Protein AF-A0A2G9C7V1-F1 (afdb_monomer_lite)

Structure (mmCIF, N/CA/C/O backbone):
data_AF-A0A2G9C7V1-F1
#
_entry.id   AF-A0A2G9C7V1-F1
#
loop_
_atom_site.group_PDB
_atom_site.id
_atom_site.type_symbol
_atom_site.label_atom_id
_atom_site.label_alt_id
_atom_site.label_comp_id
_atom_site.label_asym_id
_atom_site.label_entity_id
_atom_site.label_seq_id
_atom_site.pdbx_PDB_ins_code
_atom_site.Cartn_x
_atom_site.Cartn_y
_atom_site.Cartn_z
_atom_site.occupancy
_atom_site.B_iso_or_equiv
_atom_site.auth_seq_id
_atom_site.auth_comp_id
_atom_site.auth_asym_id
_atom_site.auth_atom_id
_atom_site.pdbx_PDB_model_num
ATOM 1 N N . MET A 1 1 ? 9.588 -7.734 -15.566 1.00 62.16 1 MET A N 1
ATOM 2 C CA . MET A 1 1 ? 8.423 -6.943 -15.994 1.00 62.16 1 MET A CA 1
ATOM 3 C C . MET A 1 1 ? 8.489 -5.620 -15.258 1.00 62.16 1 MET A C 1
ATOM 5 O O . MET A 1 1 ? 8.773 -5.683 -14.066 1.00 62.16 1 MET A O 1
ATOM 9 N N . PRO A 1 2 ? 8.328 -4.483 -15.952 1.00 77.38 2 PRO A N 1
ATOM 10 C CA . PRO A 1 2 ? 8.274 -3.158 -15.330 1.00 77.38 2 PRO A CA 1
ATOM 11 C C . PRO A 1 2 ? 6.994 -2.986 -14.498 1.00 77.38 2 PRO A C 1
ATOM 13 O O . PRO A 1 2 ? 6.037 -3.743 -14.684 1.00 77.38 2 PRO A O 1
ATOM 16 N N . LEU A 1 3 ? 6.973 -2.005 -13.592 1.00 79.31 3 LEU A N 1
ATOM 17 C CA . LEU A 1 3 ? 5.773 -1.646 -12.836 1.00 79.31 3 LEU A CA 1
ATOM 18 C C . LEU A 1 3 ? 4.624 -1.228 -13.773 1.00 79.31 3 LEU A C 1
ATOM 20 O O . LEU A 1 3 ? 4.796 -0.370 -14.638 1.00 79.31 3 LEU A O 1
ATOM 24 N N . ILE A 1 4 ? 3.431 -1.789 -13.563 1.00 79.12 4 ILE A N 1
ATOM 25 C CA . ILE A 1 4 ? 2.211 -1.371 -14.265 1.00 79.12 4 ILE A CA 1
ATOM 26 C C . ILE A 1 4 ? 1.515 -0.300 -13.418 1.00 79.12 4 ILE A C 1
ATOM 28 O O . ILE A 1 4 ? 1.030 -0.584 -12.328 1.00 79.12 4 ILE A O 1
ATOM 32 N N . THR A 1 5 ? 1.485 0.938 -13.912 1.00 75.19 5 THR A N 1
ATOM 33 C CA . THR A 1 5 ? 0.812 2.084 -13.266 1.00 75.19 5 THR A CA 1
ATOM 34 C C . THR A 1 5 ? -0.563 2.391 -13.865 1.00 75.19 5 THR A C 1
ATOM 36 O O . THR A 1 5 ? -1.275 3.261 -13.368 1.00 75.19 5 THR A O 1
ATOM 39 N N . ALA A 1 6 ? -0.932 1.688 -14.938 1.00 72.62 6 ALA A N 1
ATOM 40 C CA . ALA A 1 6 ? -2.244 1.754 -15.565 1.00 72.62 6 ALA A CA 1
ATOM 41 C C . ALA A 1 6 ? -3.240 0.805 -14.863 1.00 72.62 6 ALA A C 1
ATOM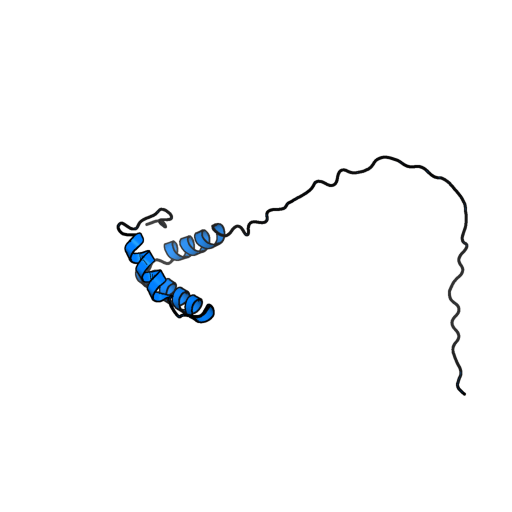 43 O O . ALA A 1 6 ? -2.809 -0.148 -14.208 1.00 72.62 6 ALA A O 1
ATOM 44 N N . PRO A 1 7 ? -4.562 1.022 -15.008 1.00 70.94 7 PRO A N 1
ATOM 45 C CA . PRO A 1 7 ? -5.568 0.095 -14.499 1.00 70.94 7 PRO A CA 1
ATOM 46 C C . PRO A 1 7 ? -5.345 -1.296 -15.105 1.00 70.94 7 PRO A C 1
ATOM 48 O O . PRO A 1 7 ? -5.394 -1.454 -16.322 1.00 70.94 7 PRO A O 1
ATOM 51 N N . ASN A 1 8 ? -5.068 -2.284 -14.256 1.00 74.25 8 ASN A N 1
ATOM 52 C CA . ASN A 1 8 ? -4.719 -3.652 -14.662 1.00 74.25 8 ASN A CA 1
ATOM 53 C C . ASN A 1 8 ? -5.674 -4.704 -14.067 1.00 74.25 8 ASN A C 1
ATOM 55 O O . ASN A 1 8 ? -5.335 -5.881 -13.991 1.00 74.25 8 ASN A O 1
ATOM 59 N N . PHE A 1 9 ? -6.837 -4.274 -13.575 1.00 68.88 9 PHE A N 1
ATOM 60 C CA . PHE A 1 9 ? -7.848 -5.155 -12.997 1.00 68.88 9 PHE A CA 1
ATOM 61 C C . PHE A 1 9 ? -9.002 -5.343 -13.983 1.00 68.88 9 PHE A C 1
ATOM 63 O O . PHE A 1 9 ? -9.624 -4.359 -14.375 1.00 68.88 9 PHE A O 1
ATOM 70 N N . ASP A 1 10 ? -9.317 -6.596 -14.319 1.00 66.06 10 ASP A N 1
ATOM 71 C CA . ASP A 1 10 ? -10.502 -6.942 -15.122 1.00 66.06 10 ASP A CA 1
ATOM 72 C C . ASP A 1 10 ? -11.817 -6.730 -14.344 1.00 66.06 10 ASP A C 1
ATOM 74 O O . ASP A 1 10 ? -12.850 -6.443 -14.940 1.00 66.06 10 ASP A O 1
ATOM 78 N N . ALA A 1 11 ? -11.772 -6.824 -13.010 1.00 68.12 11 ALA A N 1
ATOM 79 C CA . ALA A 1 11 ? -12.903 -6.626 -12.098 1.00 68.12 11 ALA A CA 1
ATOM 80 C C . ALA A 1 11 ? -12.518 -5.660 -10.962 1.00 68.12 11 ALA A C 1
ATOM 82 O O . ALA A 1 11 ? -12.440 -6.031 -9.791 1.00 68.12 11 ALA A O 1
ATOM 83 N N . GLY A 1 12 ? -12.182 -4.417 -11.322 1.00 70.50 12 GLY A N 1
ATOM 84 C CA . GLY A 1 12 ? -11.761 -3.397 -10.353 1.00 70.50 12 GLY A CA 1
ATOM 85 C C . GLY A 1 12 ? -12.819 -3.080 -9.288 1.00 70.50 12 GLY A C 1
ATOM 86 O O . GLY A 1 12 ? -12.457 -2.826 -8.138 1.00 70.50 12 GLY A O 1
ATOM 87 N N . ASP A 1 13 ? -14.102 -3.156 -9.653 1.00 77.94 13 ASP A N 1
ATOM 88 C CA . ASP A 1 13 ? -15.220 -2.831 -8.761 1.00 77.94 13 ASP A CA 1
ATOM 89 C C . ASP A 1 13 ? -15.368 -3.850 -7.620 1.00 77.94 13 ASP A C 1
ATOM 91 O O . ASP A 1 13 ? -15.434 -3.450 -6.458 1.00 77.94 13 ASP A O 1
ATOM 95 N N . ASP A 1 14 ? -15.296 -5.154 -7.907 1.00 84.56 14 ASP A N 1
ATOM 96 C CA . ASP A 1 14 ? -15.441 -6.210 -6.890 1.00 84.56 14 ASP A CA 1
ATOM 97 C C . ASP A 1 14 ? -14.352 -6.125 -5.807 1.00 84.56 14 ASP A C 1
ATOM 99 O O . ASP A 1 14 ? -14.609 -6.291 -4.611 1.00 84.56 14 ASP A O 1
ATOM 103 N N . PHE A 1 15 ? -13.109 -5.837 -6.212 1.00 83.38 15 PHE A N 1
ATOM 104 C CA . PHE A 1 15 ? -12.009 -5.661 -5.265 1.00 83.38 15 PHE A CA 1
ATOM 105 C C . PHE A 1 15 ? -12.171 -4.378 -4.442 1.00 83.38 15 PHE A C 1
ATOM 107 O O . PHE A 1 15 ? -11.871 -4.377 -3.245 1.00 83.38 15 PHE A O 1
ATOM 114 N N . TYR A 1 16 ? -12.657 -3.296 -5.056 1.00 84.12 16 TYR A N 1
ATOM 115 C CA . TYR A 1 16 ? -12.902 -2.040 -4.353 1.00 84.12 16 TYR A CA 1
ATOM 116 C C . TYR A 1 16 ? -14.012 -2.183 -3.304 1.00 84.12 16 TYR A C 1
ATOM 118 O O . TYR A 1 16 ? -13.838 -1.739 -2.166 1.00 84.12 16 TYR A O 1
ATOM 126 N N . GLU A 1 17 ? -15.113 -2.859 -3.640 1.00 90.06 17 GLU A N 1
ATOM 127 C CA . GLU A 1 17 ? -16.183 -3.162 -2.686 1.00 90.06 17 GLU A CA 1
ATOM 128 C C . GLU A 1 17 ? -15.679 -4.021 -1.524 1.00 90.06 17 GLU A C 1
ATOM 130 O O . GLU A 1 17 ? -15.933 -3.698 -0.360 1.00 90.06 17 GLU A O 1
ATOM 135 N N . ALA A 1 18 ? -14.907 -5.074 -1.813 1.00 88.94 18 ALA A N 1
ATOM 136 C CA . ALA A 1 18 ? -14.320 -5.929 -0.787 1.00 88.94 18 ALA A CA 1
ATOM 137 C C . ALA A 1 18 ? -13.359 -5.157 0.134 1.00 88.94 18 ALA A C 1
ATOM 139 O O . ALA A 1 18 ? -13.371 -5.363 1.351 1.00 88.94 18 ALA A O 1
ATOM 140 N N . LEU A 1 19 ? -12.558 -4.240 -0.421 1.00 89.75 19 LEU A N 1
ATOM 141 C CA . LEU A 1 19 ? -11.663 -3.382 0.353 1.00 89.75 19 LEU A CA 1
ATOM 142 C C . LEU A 1 19 ? -12.461 -2.450 1.274 1.00 89.75 19 LEU A C 1
ATOM 144 O O . LEU A 1 19 ? -12.168 -2.358 2.465 1.00 89.75 19 LEU A O 1
ATOM 148 N N . LEU A 1 20 ? -13.499 -1.796 0.752 1.00 89.31 20 LEU A N 1
ATOM 149 C CA . LEU A 1 20 ? -14.334 -0.888 1.534 1.00 89.31 20 LEU A CA 1
ATOM 150 C C . LEU A 1 20 ? -15.081 -1.628 2.651 1.00 89.31 20 LEU A C 1
ATOM 152 O O . LEU A 1 20 ? -15.115 -1.158 3.789 1.00 89.31 20 LEU A O 1
ATOM 156 N N . ALA A 1 21 ? -15.624 -2.808 2.349 1.00 92.12 21 ALA A N 1
ATOM 157 C CA . ALA A 1 21 ? -16.258 -3.683 3.328 1.00 92.12 21 ALA A CA 1
ATOM 158 C C . ALA A 1 21 ? -15.275 -4.114 4.425 1.00 92.12 21 ALA A C 1
ATOM 160 O O . ALA A 1 21 ? -15.626 -4.076 5.603 1.00 92.12 21 ALA A O 1
ATOM 161 N N . ALA A 1 22 ? -14.033 -4.449 4.061 1.00 90.25 22 ALA A N 1
ATOM 162 C CA . ALA A 1 22 ? -12.993 -4.815 5.018 1.00 90.25 22 ALA A CA 1
ATOM 163 C C . ALA A 1 22 ? -12.608 -3.664 5.958 1.00 90.25 22 ALA A C 1
ATOM 165 O O . ALA A 1 22 ? -12.162 -3.933 7.068 1.00 90.25 22 ALA A O 1
ATOM 166 N N . HIS A 1 23 ? -12.800 -2.407 5.540 1.00 90.38 23 HIS A N 1
ATOM 167 C CA . HIS A 1 23 ? -12.562 -1.217 6.359 1.00 90.38 23 HIS A CA 1
ATOM 168 C C . HIS A 1 23 ? -13.756 -0.791 7.226 1.00 90.38 23 HIS A C 1
ATOM 170 O O . HIS A 1 23 ? -13.584 0.035 8.128 1.00 90.38 23 HIS A O 1
ATOM 176 N N . GLN A 1 24 ? -14.958 -1.329 6.994 1.00 89.62 24 GLN A N 1
ATOM 177 C CA . GLN A 1 24 ? -16.131 -0.941 7.773 1.00 89.62 24 GLN A CA 1
ATOM 178 C C . GLN A 1 24 ? -15.974 -1.320 9.250 1.00 89.62 24 GLN A C 1
ATOM 180 O O . GLN A 1 24 ? -15.720 -2.469 9.601 1.00 89.62 24 GLN A O 1
ATOM 185 N N . GLY A 1 25 ? -16.147 -0.330 10.129 1.00 87.88 25 GLY A N 1
ATOM 186 C CA . GLY A 1 25 ? -16.049 -0.507 11.580 1.00 87.88 25 GLY A CA 1
ATOM 187 C C . GLY A 1 25 ? -14.631 -0.428 12.156 1.00 87.88 25 GLY A C 1
ATOM 188 O O . GLY A 1 25 ? -14.481 -0.536 13.372 1.00 87.88 25 GLY A O 1
ATOM 189 N N . LEU A 1 26 ? -13.600 -0.206 11.333 1.00 93.00 26 LEU A N 1
ATOM 190 C CA . LEU A 1 26 ? -12.242 0.071 11.809 1.00 93.00 26 LEU A CA 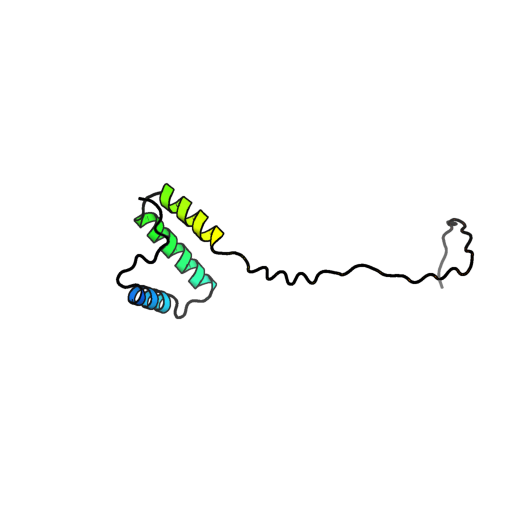1
ATOM 191 C C . LEU A 1 26 ? -12.055 1.568 12.074 1.00 93.00 26 LEU A C 1
ATOM 193 O O . LEU A 1 26 ? -12.506 2.414 11.302 1.00 93.00 26 LEU A O 1
ATOM 197 N N . ASP A 1 27 ? -11.337 1.898 13.147 1.00 93.19 27 ASP A N 1
ATOM 198 C CA . ASP A 1 27 ? -10.845 3.258 13.351 1.00 93.19 27 ASP A CA 1
ATOM 199 C C . ASP A 1 27 ? -9.688 3.584 12.383 1.00 93.19 27 ASP A C 1
ATOM 201 O O . ASP A 1 27 ? -9.176 2.727 11.655 1.00 93.19 27 ASP A O 1
ATOM 205 N N . ALA A 1 28 ? -9.254 4.845 12.365 1.00 90.19 28 ALA A N 1
ATOM 206 C CA . ALA A 1 28 ? -8.197 5.294 11.463 1.00 90.19 28 ALA A CA 1
ATOM 207 C C . ALA A 1 28 ? -6.856 4.562 11.680 1.00 90.19 28 ALA A C 1
ATOM 209 O O . ALA A 1 28 ? -6.144 4.282 10.713 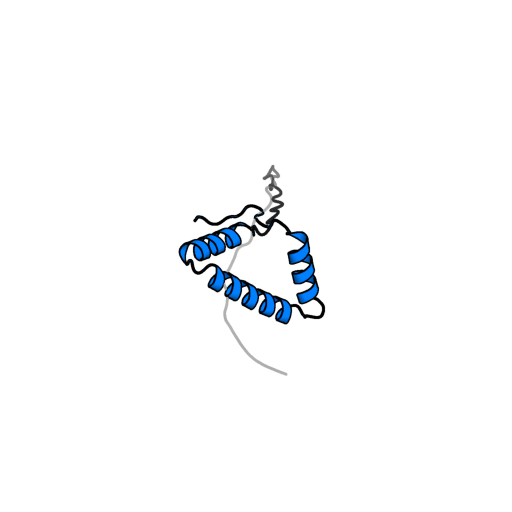1.00 90.19 28 ALA A O 1
ATOM 210 N N . ALA A 1 29 ? -6.509 4.226 12.925 1.00 93.44 29 ALA A N 1
ATOM 211 C CA . ALA A 1 29 ? -5.253 3.553 13.248 1.00 93.44 29 ALA A CA 1
ATOM 212 C C . ALA A 1 29 ? -5.285 2.078 12.821 1.00 93.44 29 ALA A C 1
ATOM 214 O O . ALA A 1 29 ? -4.328 1.568 12.236 1.00 93.44 29 ALA A O 1
ATOM 215 N N . ALA A 1 30 ? -6.405 1.402 13.056 1.00 92.56 30 ALA A N 1
ATOM 216 C CA . ALA A 1 30 ? -6.634 0.025 12.664 1.00 92.56 30 ALA A CA 1
ATOM 217 C C . ALA A 1 30 ? -6.758 -0.111 11.139 1.00 92.56 30 ALA A C 1
ATOM 219 O O . ALA A 1 30 ? -6.204 -1.046 10.564 1.00 92.56 30 ALA A O 1
ATOM 220 N N . SER A 1 31 ? -7.390 0.859 10.475 1.00 92.25 31 SER A N 1
ATOM 221 C CA . SER A 1 31 ? -7.443 0.963 9.013 1.00 92.25 31 SER A CA 1
ATOM 222 C C . SER A 1 31 ? -6.041 1.119 8.405 1.00 92.25 31 SER A C 1
ATOM 224 O O . SER A 1 31 ? -5.672 0.387 7.483 1.00 92.25 31 SER A O 1
ATOM 226 N N . ALA A 1 32 ? -5.196 1.986 8.978 1.00 92.25 32 ALA A N 1
ATOM 227 C CA . ALA A 1 32 ? -3.802 2.125 8.556 1.00 92.25 32 ALA A CA 1
ATOM 228 C C . ALA A 1 32 ? -2.991 0.835 8.781 1.00 92.25 32 ALA A C 1
ATOM 230 O O . ALA A 1 32 ? -2.228 0.418 7.906 1.00 92.25 32 ALA A O 1
ATOM 231 N N . ALA A 1 33 ? -3.180 0.167 9.923 1.00 93.62 33 ALA A N 1
ATOM 232 C CA . ALA A 1 33 ? -2.525 -1.105 10.218 1.00 93.62 33 ALA A CA 1
ATOM 233 C C . ALA A 1 33 ? -2.972 -2.231 9.268 1.00 93.62 33 ALA A C 1
ATOM 235 O O . ALA A 1 33 ? -2.143 -3.038 8.842 1.00 93.62 33 ALA A O 1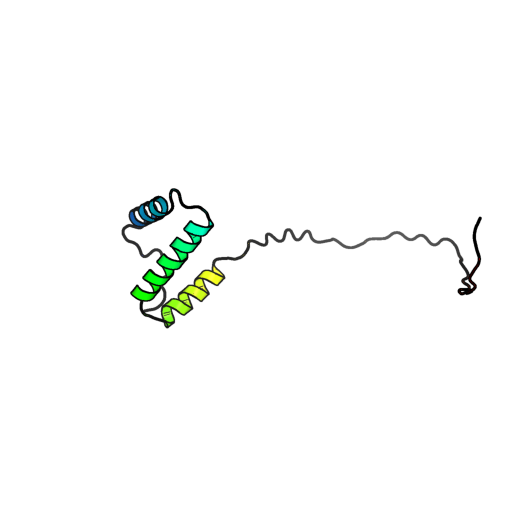
ATOM 236 N N . PHE A 1 34 ? -4.259 -2.279 8.912 1.00 95.38 34 PHE A N 1
ATOM 237 C CA . PHE A 1 34 ? -4.795 -3.201 7.911 1.00 95.38 34 PHE A CA 1
ATOM 238 C C . PHE A 1 34 ? -4.132 -2.972 6.547 1.00 95.38 34 PHE A C 1
ATOM 240 O O . PHE A 1 34 ? -3.591 -3.914 5.966 1.00 95.38 34 PHE A O 1
ATOM 247 N N . ASN A 1 35 ? -4.071 -1.718 6.093 1.00 92.62 35 ASN A N 1
ATOM 248 C CA . ASN A 1 35 ? -3.437 -1.355 4.825 1.00 92.62 35 ASN A CA 1
ATOM 249 C C . ASN A 1 35 ? -1.952 -1.716 4.788 1.00 92.62 35 ASN A C 1
ATOM 251 O O . ASN A 1 35 ? -1.483 -2.286 3.805 1.00 92.62 35 ASN A O 1
ATOM 255 N N . ALA A 1 36 ? -1.213 -1.459 5.870 1.00 94.00 36 ALA A N 1
ATOM 256 C CA . ALA A 1 36 ? 0.197 -1.832 5.958 1.00 94.00 36 ALA A CA 1
ATOM 257 C C . ALA A 1 36 ? 0.399 -3.348 5.799 1.00 94.00 36 ALA A C 1
ATOM 259 O O . ALA A 1 36 ? 1.283 -3.784 5.062 1.00 94.00 36 ALA A O 1
ATOM 260 N N . ARG A 1 37 ? -0.447 -4.164 6.443 1.00 95.12 37 ARG A N 1
ATOM 261 C CA . ARG A 1 37 ? -0.406 -5.627 6.291 1.00 95.12 37 ARG A CA 1
ATOM 262 C C . ARG A 1 37 ? -0.733 -6.040 4.861 1.00 95.12 37 ARG A C 1
ATOM 264 O O . ARG A 1 37 ? 0.021 -6.814 4.281 1.00 95.12 37 ARG A O 1
ATOM 271 N N . LEU A 1 38 ? -1.807 -5.504 4.283 1.00 94.19 38 LEU A N 1
ATOM 272 C CA . LEU A 1 38 ? -2.221 -5.818 2.916 1.00 94.19 38 LEU A CA 1
ATOM 273 C C . LEU A 1 38 ? -1.107 -5.509 1.904 1.00 94.19 38 LEU A C 1
ATOM 275 O O . LEU A 1 38 ? -0.778 -6.359 1.079 1.00 94.19 38 LEU A O 1
ATOM 279 N N . ILE A 1 39 ? -0.466 -4.341 2.015 1.00 91.06 39 ILE A N 1
ATOM 280 C CA . ILE A 1 39 ? 0.668 -3.946 1.166 1.00 91.06 39 ILE A CA 1
ATOM 281 C C . ILE A 1 39 ? 1.822 -4.945 1.285 1.00 91.06 39 ILE A C 1
ATOM 283 O O . ILE A 1 39 ? 2.375 -5.353 0.266 1.00 91.06 39 ILE A O 1
ATOM 287 N N . LEU A 1 40 ? 2.173 -5.379 2.498 1.00 92.69 40 LEU A N 1
ATOM 288 C CA . LEU A 1 40 ? 3.241 -6.362 2.704 1.00 92.69 40 LEU A CA 1
ATOM 289 C C . LEU A 1 40 ? 2.894 -7.739 2.121 1.00 92.69 40 LEU A C 1
ATOM 291 O O . LEU A 1 40 ? 3.756 -8.382 1.523 1.00 92.69 40 LEU A O 1
ATOM 295 N N . LEU A 1 41 ? 1.641 -8.186 2.246 1.00 93.12 41 LEU A N 1
ATOM 296 C CA . LEU A 1 41 ? 1.181 -9.424 1.610 1.00 93.12 41 LEU A CA 1
ATOM 297 C C . LEU A 1 41 ? 1.283 -9.342 0.081 1.00 93.12 41 LEU A C 1
ATOM 299 O O . LEU A 1 41 ? 1.818 -10.258 -0.543 1.00 93.12 41 LEU A O 1
ATOM 303 N N . MET A 1 42 ? 0.829 -8.238 -0.520 1.00 89.62 42 MET A N 1
ATOM 304 C CA . MET A 1 42 ? 0.946 -8.019 -1.965 1.00 89.62 42 MET A CA 1
ATOM 305 C C . MET A 1 42 ? 2.409 -7.933 -2.405 1.00 89.62 42 MET A C 1
ATOM 307 O O . MET A 1 42 ? 2.780 -8.509 -3.425 1.00 89.62 42 MET A O 1
ATOM 311 N N . ALA A 1 43 ? 3.265 -7.280 -1.617 1.00 89.44 43 ALA A N 1
ATOM 312 C CA . ALA A 1 43 ? 4.690 -7.189 -1.905 1.00 89.44 43 ALA A CA 1
ATOM 313 C C . ALA A 1 43 ? 5.365 -8.568 -1.914 1.00 89.44 43 ALA A C 1
ATOM 315 O O . ALA A 1 43 ? 6.131 -8.880 -2.828 1.00 89.44 43 ALA A O 1
ATOM 316 N N . ASN A 1 44 ? 5.021 -9.416 -0.943 1.00 89.50 44 ASN A N 1
ATOM 317 C CA . ASN A 1 44 ? 5.486 -10.799 -0.892 1.00 89.50 44 ASN A CA 1
ATOM 318 C C . ASN A 1 44 ? 4.976 -11.620 -2.082 1.00 89.50 44 ASN A C 1
ATOM 320 O O . ASN A 1 44 ? 5.732 -12.415 -2.633 1.00 89.50 44 ASN A O 1
ATOM 324 N N . HIS A 1 45 ? 3.725 -11.416 -2.501 1.00 89.00 45 HIS A N 1
ATOM 325 C CA . HIS A 1 45 ? 3.162 -12.090 -3.671 1.00 89.00 45 HIS A CA 1
ATOM 326 C C . HIS A 1 45 ? 3.860 -11.679 -4.980 1.00 89.00 45 HIS A C 1
ATOM 328 O O . HIS A 1 45 ? 4.130 -12.532 -5.821 1.00 89.00 45 HIS A O 1
ATOM 334 N N . ILE A 1 46 ? 4.203 -10.3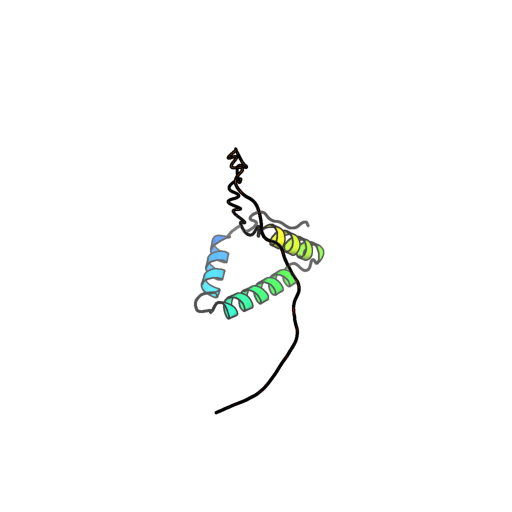93 -5.135 1.00 88.38 46 ILE A N 1
ATOM 335 C CA . ILE A 1 46 ? 4.961 -9.884 -6.290 1.00 88.38 46 ILE A CA 1
ATOM 336 C C . ILE A 1 46 ? 6.387 -10.464 -6.312 1.00 88.38 46 ILE A C 1
ATOM 338 O O . ILE A 1 46 ? 6.906 -10.778 -7.383 1.00 88.38 46 ILE A O 1
ATOM 342 N N . GLY A 1 47 ? 7.043 -10.582 -5.150 1.00 86.19 47 GLY A N 1
ATOM 343 C CA . GLY A 1 47 ? 8.332 -11.275 -4.994 1.00 86.19 47 GLY A CA 1
ATOM 344 C C . GLY A 1 47 ? 9.528 -10.634 -5.717 1.00 86.19 47 GLY A C 1
ATOM 345 O O . GLY A 1 47 ? 10.589 -11.247 -5.819 1.00 86.19 47 GLY A O 1
ATOM 346 N N . ARG A 1 48 ? 9.378 -9.408 -6.236 1.00 89.31 48 ARG A N 1
ATOM 347 C CA . ARG A 1 48 ? 10.372 -8.714 -7.069 1.00 89.31 48 ARG A CA 1
ATOM 348 C C . ARG A 1 48 ? 10.790 -7.374 -6.477 1.00 89.31 48 ARG A C 1
ATOM 350 O O . ARG A 1 48 ? 10.069 -6.388 -6.589 1.00 89.31 48 ARG A O 1
ATOM 357 N N . GLN A 1 49 ? 11.984 -7.330 -5.889 1.00 88.12 49 GLN A N 1
ATOM 358 C CA . GLN A 1 49 ? 12.505 -6.136 -5.215 1.00 88.12 49 GLN A CA 1
ATOM 359 C C . GLN A 1 49 ? 12.617 -4.912 -6.138 1.00 88.12 49 GLN A C 1
ATOM 361 O O . GLN A 1 49 ? 12.327 -3.801 -5.706 1.00 88.12 49 GLN A O 1
ATOM 366 N N . ASP A 1 50 ? 12.995 -5.104 -7.401 1.00 88.31 50 ASP A N 1
ATOM 367 C CA . ASP A 1 50 ? 13.098 -4.035 -8.399 1.00 88.31 50 ASP A CA 1
ATOM 368 C C . ASP A 1 50 ? 11.745 -3.353 -8.659 1.00 88.31 50 ASP A C 1
ATOM 370 O O . ASP A 1 50 ? 11.650 -2.127 -8.612 1.00 88.31 50 ASP A O 1
ATOM 374 N N . VAL A 1 51 ? 10.684 -4.148 -8.820 1.00 88.12 51 VAL A N 1
ATOM 375 C CA . VAL A 1 51 ? 9.310 -3.655 -9.015 1.00 88.12 51 VAL A CA 1
ATOM 376 C C . VAL A 1 51 ? 8.783 -2.960 -7.756 1.00 88.12 51 VAL A C 1
ATOM 378 O O . VAL A 1 51 ? 8.115 -1.933 -7.850 1.00 88.12 51 VAL A O 1
ATOM 381 N N . LEU A 1 52 ? 9.103 -3.480 -6.567 1.00 88.31 52 LEU A N 1
ATOM 382 C CA . LEU A 1 52 ? 8.687 -2.875 -5.296 1.00 88.31 52 LEU A CA 1
ATOM 383 C C . LEU A 1 52 ? 9.349 -1.513 -5.056 1.00 88.31 52 LEU A C 1
ATOM 385 O O . LEU A 1 52 ? 8.686 -0.577 -4.607 1.00 88.31 52 LEU A O 1
ATOM 389 N N . LEU A 1 53 ? 10.638 -1.377 -5.376 1.00 90.50 53 LEU A N 1
ATOM 390 C CA . LEU A 1 53 ? 11.344 -0.097 -5.285 1.00 90.50 53 LEU A CA 1
ATOM 391 C C . LEU A 1 53 ? 10.789 0.923 -6.286 1.00 90.50 53 LEU A C 1
ATOM 393 O O . LEU A 1 53 ? 10.599 2.089 -5.937 1.00 90.50 53 LEU A O 1
ATOM 397 N N . GLU A 1 54 ? 10.475 0.484 -7.506 1.00 88.25 54 GLU A N 1
ATOM 398 C CA . GLU A 1 54 ? 9.817 1.324 -8.507 1.00 88.25 54 GLU A CA 1
ATOM 399 C C . GLU A 1 54 ? 8.426 1.783 -8.031 1.00 88.25 54 GLU A C 1
ATOM 401 O O . GLU A 1 54 ? 8.087 2.961 -8.170 1.00 88.25 54 GLU A O 1
ATOM 406 N N . ALA A 1 55 ? 7.656 0.891 -7.394 1.00 87.38 55 ALA A N 1
ATOM 407 C CA . ALA A 1 55 ? 6.346 1.199 -6.821 1.00 87.38 55 ALA A CA 1
ATOM 408 C C . ALA A 1 55 ? 6.425 2.241 -5.697 1.00 87.38 55 ALA A C 1
ATOM 410 O O . ALA A 1 55 ? 5.639 3.189 -5.687 1.00 87.38 55 ALA A O 1
ATOM 411 N N . LEU A 1 56 ? 7.399 2.122 -4.787 1.00 88.31 56 LEU A N 1
ATOM 412 C CA . LEU A 1 56 ? 7.631 3.117 -3.732 1.00 88.31 56 LEU A CA 1
ATOM 413 C C . LEU A 1 56 ? 7.977 4.491 -4.318 1.00 88.31 56 LEU A C 1
ATOM 415 O O . LEU A 1 56 ? 7.424 5.508 -3.894 1.00 88.31 56 LEU A O 1
ATOM 419 N N . ALA A 1 57 ? 8.850 4.525 -5.327 1.00 89.06 57 ALA A N 1
ATOM 420 C CA . ALA A 1 57 ? 9.200 5.763 -6.013 1.00 89.06 57 ALA A CA 1
ATOM 421 C C . ALA A 1 57 ? 7.993 6.375 -6.746 1.00 89.06 57 ALA A C 1
ATOM 423 O O . ALA A 1 57 ? 7.831 7.595 -6.755 1.00 89.06 57 ALA A O 1
ATOM 424 N N . ALA A 1 58 ? 7.132 5.550 -7.349 1.00 86.25 58 ALA A N 1
ATOM 425 C CA . ALA A 1 58 ? 5.904 6.001 -7.997 1.00 86.25 58 ALA A CA 1
ATOM 426 C C . ALA A 1 58 ? 4.889 6.572 -6.992 1.00 86.25 58 ALA A C 1
ATOM 428 O O . ALA A 1 58 ? 4.366 7.664 -7.220 1.00 86.25 58 ALA A O 1
ATOM 429 N N . ALA A 1 59 ? 4.672 5.898 -5.859 1.00 86.31 59 ALA A N 1
ATOM 430 C CA . ALA A 1 59 ? 3.767 6.354 -4.803 1.00 86.31 59 ALA A CA 1
ATOM 431 C C . ALA A 1 59 ? 4.193 7.712 -4.213 1.00 86.31 59 ALA A C 1
ATOM 433 O O . ALA A 1 59 ? 3.349 8.574 -3.978 1.00 86.31 59 ALA A O 1
ATOM 434 N N . GLY A 1 60 ? 5.501 7.943 -4.044 1.00 83.25 60 GLY A N 1
ATOM 435 C CA . GLY A 1 60 ? 6.032 9.226 -3.569 1.00 83.25 60 GLY A CA 1
ATOM 436 C C . GLY A 1 60 ? 5.829 10.394 -4.544 1.00 83.25 60 GLY A C 1
ATOM 437 O O . GLY A 1 60 ? 5.675 11.531 -4.107 1.00 83.25 60 GLY A O 1
ATOM 438 N N . ARG A 1 61 ? 5.783 10.135 -5.860 1.00 80.88 61 ARG A N 1
ATOM 439 C CA . ARG A 1 61 ? 5.516 11.166 -6.885 1.00 80.88 61 ARG A CA 1
ATOM 440 C C . ARG A 1 61 ? 4.035 11.526 -7.006 1.00 80.88 61 ARG A C 1
ATOM 442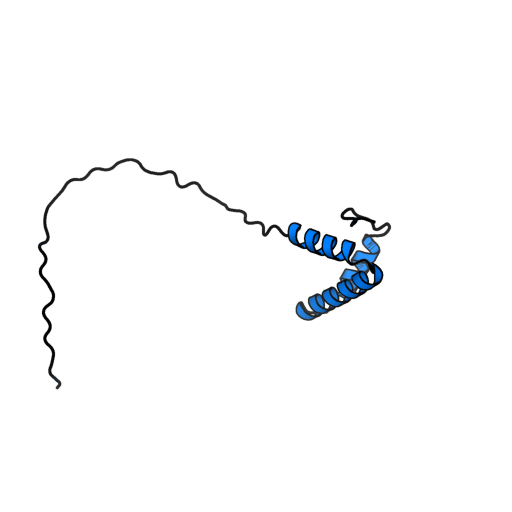 O O . ARG A 1 61 ? 3.720 12.652 -7.374 1.00 80.88 61 ARG A O 1
ATOM 449 N N . ALA A 1 62 ? 3.140 10.583 -6.716 1.00 68.69 62 ALA A N 1
ATOM 450 C CA . ALA A 1 62 ? 1.693 10.765 -6.836 1.00 68.69 62 ALA A CA 1
ATOM 451 C C . ALA A 1 62 ? 1.088 11.676 -5.752 1.00 68.69 62 ALA A C 1
ATOM 453 O O . ALA A 1 62 ? -0.070 12.066 -5.873 1.00 68.69 62 ALA A O 1
ATOM 454 N N . ASN A 1 63 ? 1.859 12.044 -4.723 1.00 54.78 63 ASN A N 1
ATOM 455 C CA . ASN A 1 63 ? 1.459 13.020 -3.716 1.00 54.78 63 ASN A CA 1
ATOM 456 C C . ASN A 1 63 ? 2.201 14.356 -3.910 1.00 54.78 63 ASN A C 1
ATOM 458 O O . ASN A 1 63 ? 3.087 14.685 -3.114 1.00 54.78 63 ASN A O 1
ATOM 462 N N . PRO A 1 64 ? 1.868 15.172 -4.929 1.00 54.59 64 PRO A N 1
ATOM 463 C CA . PRO A 1 64 ? 2.084 16.590 -4.785 1.00 54.59 64 PRO A CA 1
ATOM 464 C C . PRO A 1 64 ? 1.067 17.041 -3.738 1.00 54.59 64 PRO A C 1
ATOM 466 O O . PRO A 1 64 ? -0.122 17.185 -4.034 1.00 54.59 64 PRO A O 1
ATOM 469 N N . VAL A 1 65 ? 1.530 17.272 -2.505 1.00 58.94 65 VAL A N 1
ATOM 470 C CA . VAL A 1 65 ? 0.880 18.252 -1.631 1.00 58.94 65 VAL A CA 1
ATOM 471 C C . VAL A 1 65 ? 0.541 19.414 -2.548 1.00 58.94 65 VAL A C 1
ATOM 473 O O . VAL A 1 65 ? 1.441 20.019 -3.131 1.00 58.94 65 VAL A O 1
ATOM 476 N N . SER A 1 66 ? -0.754 19.625 -2.778 1.00 55.34 66 SER A N 1
ATOM 477 C CA . SER A 1 66 ? -1.256 20.712 -3.599 1.00 55.34 66 SER A CA 1
ATOM 478 C C . SER A 1 66 ? -0.925 21.988 -2.846 1.00 55.34 66 SER A C 1
ATOM 480 O O . SER A 1 66 ? -1.749 22.545 -2.130 1.00 55.34 66 SER A O 1
ATOM 482 N N . THR A 1 67 ? 0.323 22.433 -2.952 1.00 52.38 67 THR A N 1
ATOM 483 C CA . THR A 1 67 ? 0.713 23.793 -2.648 1.00 52.38 67 THR A CA 1
ATOM 484 C C . THR A 1 67 ? 0.098 24.610 -3.767 1.00 52.38 67 THR A C 1
ATOM 486 O O . THR A 1 67 ? 0.747 24.947 -4.755 1.00 52.38 67 THR A O 1
ATOM 489 N N . SER A 1 68 ? -1.202 24.875 -3.646 1.00 55.22 68 SER A N 1
ATOM 490 C CA . SER A 1 68 ? -1.838 26.023 -4.264 1.00 55.22 68 SER A CA 1
ATOM 491 C C . SER A 1 68 ? -1.166 27.247 -3.655 1.00 55.22 68 SER A C 1
ATOM 493 O O . SER A 1 68 ? -1.663 27.862 -2.712 1.00 55.22 68 SER A O 1
ATOM 495 N N . THR A 1 69 ? 0.037 27.544 -4.134 1.00 51.59 69 THR A N 1
ATOM 496 C CA . THR A 1 69 ? 0.745 28.776 -3.854 1.00 51.59 69 THR A CA 1
ATOM 497 C C . THR A 1 69 ? -0.073 29.855 -4.546 1.00 51.59 69 THR A C 1
ATOM 499 O O . THR A 1 69 ? 0.116 30.157 -5.721 1.00 51.59 69 THR A O 1
ATOM 502 N N . SER A 1 70 ? -1.050 30.402 -3.821 1.00 57.38 70 SER A N 1
ATOM 503 C CA . SER A 1 70 ? -1.644 31.702 -4.108 1.00 57.38 70 SER A CA 1
ATOM 504 C C . SER A 1 70 ? -0.551 32.753 -3.899 1.00 57.38 70 SER A C 1
ATOM 506 O O . SER A 1 70 ? -0.555 33.506 -2.928 1.00 57.38 70 SER A O 1
ATOM 508 N N . THR A 1 71 ? 0.444 32.761 -4.784 1.00 54.41 71 THR A N 1
ATOM 509 C CA . THR A 1 71 ? 1.460 33.802 -4.860 1.00 54.41 71 THR A CA 1
ATOM 510 C C . THR A 1 71 ? 0.801 34.999 -5.524 1.00 54.41 71 THR A C 1
ATOM 512 O O . THR A 1 71 ? 0.798 35.128 -6.745 1.00 54.41 71 THR A O 1
ATOM 515 N N . SER A 1 72 ? 0.201 35.860 -4.705 1.00 63.38 72 SER A N 1
ATOM 516 C CA . SER A 1 72 ? -0.112 37.229 -5.103 1.00 63.38 72 SER A CA 1
ATOM 517 C C . SER A 1 72 ? 1.218 37.971 -5.288 1.00 63.38 72 SER A C 1
ATOM 519 O O . SER A 1 72 ? 1.998 38.038 -4.330 1.00 63.38 72 SER A O 1
ATOM 521 N N . PRO A 1 73 ? 1.551 38.480 -6.486 1.00 68.94 73 PRO A N 1
ATOM 522 C CA . PRO A 1 73 ? 2.767 39.250 -6.666 1.00 68.94 73 PRO A CA 1
ATOM 523 C C . PRO A 1 73 ? 2.604 40.606 -5.975 1.00 68.94 73 PRO A C 1
ATOM 525 O O . PRO A 1 73 ? 1.762 41.422 -6.345 1.00 68.94 73 PRO A O 1
ATOM 528 N N . ALA A 1 74 ? 3.438 40.849 -4.966 1.00 62.97 74 ALA A N 1
ATOM 529 C CA . ALA A 1 74 ? 3.669 42.178 -4.430 1.00 62.97 74 ALA A CA 1
ATOM 530 C C . ALA A 1 74 ? 4.198 43.084 -5.556 1.00 62.97 74 ALA A C 1
ATOM 532 O O . ALA A 1 74 ? 5.346 42.959 -5.981 1.00 62.97 74 ALA A O 1
ATOM 533 N N . THR A 1 75 ? 3.356 43.992 -6.050 1.00 59.44 75 THR A N 1
ATOM 534 C CA . THR A 1 75 ? 3.791 45.102 -6.901 1.00 59.44 75 THR A CA 1
ATOM 535 C C . THR A 1 75 ? 4.408 46.182 -6.018 1.00 59.44 75 THR A C 1
ATOM 537 O O . THR A 1 75 ? 3.756 46.796 -5.177 1.00 59.44 75 THR A O 1
ATOM 540 N N . THR A 1 76 ? 5.704 46.375 -6.211 1.00 54.44 76 THR A N 1
ATOM 541 C CA . THR A 1 76 ? 6.568 47.380 -5.598 1.00 54.44 76 THR A CA 1
ATOM 542 C C . THR A 1 76 ? 6.233 48.817 -6.023 1.00 54.44 76 THR A C 1
ATOM 544 O O . THR A 1 76 ? 6.116 49.087 -7.212 1.00 54.44 76 THR A O 1
ATOM 547 N N . ALA A 1 77 ? 6.210 49.707 -5.021 1.00 55.19 77 ALA A N 1
ATOM 548 C CA . ALA A 1 77 ? 6.701 51.096 -4.972 1.00 55.19 77 ALA A CA 1
ATOM 549 C C . ALA A 1 77 ? 6.241 52.146 -6.012 1.00 55.19 77 ALA A C 1
ATOM 551 O O . ALA A 1 77 ? 6.507 52.008 -7.199 1.00 55.19 77 ALA A O 1
ATOM 552 N N . THR A 1 78 ? 5.737 53.297 -5.528 1.00 48.00 78 THR A N 1
ATOM 553 C CA . THR A 1 78 ? 5.973 54.644 -6.108 1.00 48.00 78 THR A CA 1
ATOM 554 C C . THR A 1 78 ? 5.655 55.759 -5.086 1.00 48.00 78 THR A C 1
ATOM 556 O O . THR A 1 78 ? 4.504 55.979 -4.733 1.00 48.00 78 THR A O 1
ATOM 559 N N . THR A 1 79 ? 6.724 56.445 -4.657 1.00 50.91 79 THR A N 1
ATOM 560 C CA . THR A 1 79 ? 6.876 57.897 -4.391 1.00 50.91 79 THR A CA 1
ATOM 561 C C . THR A 1 79 ? 6.063 58.610 -3.298 1.00 50.91 79 THR A C 1
ATOM 563 O O . THR A 1 79 ? 4.861 58.812 -3.407 1.00 50.91 79 THR A O 1
ATOM 566 N N . GLY A 1 80 ? 6.792 59.177 -2.325 1.00 48.97 80 GLY A N 1
ATOM 567 C CA . GLY A 1 80 ? 6.307 60.230 -1.427 1.00 48.97 80 GLY A CA 1
ATOM 568 C C . GLY A 1 80 ? 7.431 60.841 -0.587 1.00 48.97 80 GLY A C 1
ATOM 569 O O . GLY A 1 80 ? 7.725 60.359 0.500 1.00 48.97 80 GLY A O 1
ATOM 570 N N . SER A 1 81 ? 8.071 61.890 -1.110 1.00 55.12 81 SER A N 1
ATOM 571 C CA . SER A 1 81 ? 8.997 62.761 -0.379 1.00 55.12 81 SER A CA 1
ATOM 572 C C . SER A 1 81 ? 8.311 63.463 0.795 1.00 55.12 81 SER A C 1
ATOM 574 O O . SER A 1 81 ? 7.261 64.070 0.610 1.00 55.12 81 SER A O 1
ATOM 576 N N . ALA A 1 82 ? 8.974 63.505 1.952 1.00 52.47 82 ALA A N 1
ATOM 577 C CA . ALA A 1 82 ? 8.817 64.580 2.930 1.00 52.47 82 ALA A CA 1
ATOM 578 C C . ALA A 1 82 ? 10.120 64.743 3.731 1.00 52.47 82 ALA A C 1
ATOM 580 O O . ALA A 1 82 ? 10.413 63.980 4.647 1.00 52.47 82 ALA A O 1
ATOM 581 N N . THR A 1 83 ? 10.911 65.748 3.353 1.00 47.72 83 THR A N 1
ATOM 582 C CA . THR A 1 83 ? 11.945 66.353 4.200 1.00 47.72 83 THR A CA 1
ATOM 583 C C . THR A 1 83 ? 11.241 67.157 5.289 1.00 47.72 83 THR A C 1
ATOM 585 O O . THR A 1 83 ? 10.518 68.094 4.959 1.00 47.72 83 THR A O 1
ATOM 588 N N . SER A 1 84 ? 11.462 66.827 6.564 1.00 56.78 84 SER A N 1
ATOM 589 C CA . SER A 1 84 ? 11.314 67.776 7.675 1.00 56.78 84 SER A CA 1
ATOM 590 C C . SER A 1 84 ? 12.021 67.269 8.941 1.00 56.78 84 SER A C 1
ATOM 592 O O . SER A 1 84 ? 11.657 66.231 9.480 1.00 56.78 84 SER A O 1
ATOM 594 N N . SER A 1 85 ? 12.967 68.085 9.417 1.00 53.12 85 SER A N 1
ATOM 595 C CA . SER A 1 85 ? 13.303 68.336 10.832 1.00 53.12 85 SER A CA 1
ATOM 596 C C . SER A 1 85 ? 14.136 67.316 11.644 1.00 53.12 85 SER A C 1
ATOM 598 O O . SER A 1 85 ? 13.625 66.364 12.220 1.00 53.12 85 SER A O 1
ATOM 600 N N . ASP A 1 86 ? 15.436 67.631 11.725 1.00 51.31 86 ASP A N 1
ATOM 601 C CA . ASP A 1 86 ? 16.413 67.566 12.847 1.00 51.31 86 ASP A CA 1
ATOM 602 C C . ASP A 1 86 ? 15.833 67.561 14.298 1.00 51.31 86 ASP A C 1
ATOM 604 O O . ASP A 1 86 ? 14.720 68.063 14.480 1.00 51.31 86 ASP A O 1
ATOM 608 N N . PRO A 1 87 ? 16.601 67.286 15.388 1.00 59.56 87 PRO A N 1
ATOM 609 C CA . PRO A 1 87 ? 17.626 66.259 15.685 1.00 59.56 87 PRO A CA 1
ATOM 610 C C . PRO A 1 87 ? 17.350 65.496 17.019 1.00 59.56 87 PRO A C 1
ATOM 612 O O . PRO A 1 87 ? 16.582 65.954 17.864 1.00 59.56 87 PRO A O 1
ATOM 615 N N . VAL A 1 88 ? 18.062 64.393 17.314 1.00 50.66 88 VAL A N 1
ATOM 616 C CA . VAL A 1 88 ? 18.221 63.925 18.712 1.00 50.66 88 VAL A CA 1
ATOM 617 C C . VAL A 1 88 ? 19.639 63.420 18.993 1.00 50.66 88 VAL A C 1
ATOM 619 O O . VAL A 1 88 ? 20.130 62.457 18.409 1.00 50.66 88 VAL A O 1
ATOM 622 N N . ILE A 1 89 ? 20.304 64.140 19.893 1.00 54.94 89 ILE A N 1
ATOM 623 C CA . ILE A 1 89 ? 21.635 63.884 20.439 1.00 54.94 89 ILE A CA 1
ATOM 624 C C . ILE A 1 89 ? 21.537 62.757 21.479 1.00 54.94 89 ILE A C 1
ATOM 626 O O . ILE A 1 89 ? 20.721 62.824 22.396 1.00 54.94 89 ILE A O 1
ATOM 630 N N . ALA A 1 90 ? 22.387 61.736 21.356 1.00 54.12 90 ALA A N 1
ATOM 631 C CA . ALA A 1 90 ? 22.647 60.755 22.413 1.00 54.12 90 ALA A CA 1
ATOM 632 C C . ALA A 1 90 ? 23.475 61.390 23.546 1.00 54.12 90 ALA A C 1
ATOM 634 O O . ALA A 1 90 ? 24.328 62.237 23.273 1.00 54.12 90 ALA A O 1
ATOM 635 N N . PRO A 1 91 ? 23.316 60.944 24.804 1.00 56.31 91 PRO A N 1
ATOM 636 C CA . PRO A 1 91 ? 24.460 60.238 25.391 1.00 56.31 91 PRO A CA 1
ATOM 637 C C . PRO A 1 91 ? 24.112 59.048 26.314 1.00 56.31 91 PRO A C 1
ATOM 639 O O . PRO A 1 91 ? 23.218 59.109 27.147 1.00 56.31 91 PRO A O 1
ATOM 642 N N . THR A 1 92 ? 24.896 57.982 26.112 1.00 57.97 92 THR A N 1
ATOM 643 C CA . THR A 1 92 ? 25.442 56.923 27.000 1.00 57.97 92 THR A CA 1
ATOM 644 C C . THR A 1 92 ? 24.850 56.596 28.395 1.00 57.97 92 THR A C 1
ATOM 646 O O . THR A 1 92 ? 24.483 57.492 29.149 1.00 57.97 92 THR A O 1
ATOM 649 N N . PRO A 1 93 ? 24.896 55.305 28.812 1.00 52.41 93 PRO A N 1
ATOM 650 C CA . PRO A 1 93 ? 24.275 54.790 30.036 1.00 52.41 93 PRO A CA 1
ATOM 651 C C . PRO A 1 93 ? 25.140 54.993 31.293 1.00 52.41 93 PRO A C 1
ATOM 653 O O . PRO A 1 93 ? 26.339 54.717 31.290 1.00 52.41 93 PRO A O 1
ATOM 656 N N . GLY A 1 94 ? 24.508 55.427 32.387 1.00 56.22 94 GLY A N 1
ATOM 657 C CA . GLY A 1 94 ? 25.110 55.560 33.716 1.00 56.22 94 GLY A CA 1
ATOM 658 C C . GLY A 1 94 ? 24.584 54.503 34.688 1.00 56.22 94 GLY A C 1
ATOM 659 O O . GLY A 1 94 ? 23.416 54.510 35.064 1.00 56.22 94 GLY A O 1
ATOM 660 N N . THR A 1 95 ? 25.471 53.600 35.089 1.00 55.69 95 THR A N 1
ATOM 661 C CA . THR A 1 95 ? 25.309 52.582 36.132 1.00 55.69 95 THR A CA 1
ATOM 662 C C . THR A 1 95 ? 25.330 53.217 37.526 1.00 55.69 95 THR A C 1
ATOM 664 O O . THR A 1 95 ? 26.346 53.809 37.873 1.00 55.69 95 THR A O 1
ATOM 667 N N . ALA A 1 96 ? 24.286 53.037 38.347 1.00 56.03 96 ALA A N 1
ATOM 668 C CA . ALA A 1 96 ? 24.388 53.006 39.818 1.00 56.03 96 ALA A CA 1
ATOM 669 C C . ALA A 1 96 ? 23.061 52.585 40.496 1.00 56.03 96 ALA A C 1
ATOM 671 O O . ALA A 1 96 ? 22.126 53.365 40.636 1.00 56.03 96 ALA A O 1
ATOM 672 N N . SER A 1 97 ? 23.036 51.330 40.946 1.00 60.19 97 SER A N 1
ATOM 673 C CA . SER A 1 97 ? 22.295 50.782 42.105 1.00 60.19 97 SER A CA 1
ATOM 674 C C . SER A 1 97 ? 22.559 51.573 43.412 1.00 60.19 97 SER A C 1
ATOM 676 O O . SER A 1 97 ? 23.459 52.412 43.410 1.00 60.19 97 SER A O 1
ATOM 678 N N . PRO A 1 98 ? 22.027 51.192 44.602 1.00 64.56 98 PRO A N 1
ATOM 679 C CA . PRO A 1 98 ? 20.790 50.483 44.993 1.00 64.56 98 PRO A CA 1
ATOM 680 C C . PRO A 1 98 ? 20.102 51.196 46.205 1.00 64.56 98 PRO A C 1
ATOM 682 O O . PRO A 1 98 ? 20.457 52.331 46.514 1.00 64.56 98 PRO A O 1
ATOM 685 N N . ARG A 1 99 ? 19.237 50.474 46.961 1.00 52.66 99 ARG A N 1
ATOM 686 C CA . ARG A 1 99 ? 18.678 50.759 48.322 1.00 52.66 99 ARG A CA 1
ATOM 687 C C . ARG A 1 99 ? 17.258 51.346 48.249 1.00 52.66 99 ARG A C 1
ATOM 689 O O . ARG A 1 99 ? 17.069 52.396 47.667 1.00 52.66 99 ARG A O 1
ATOM 696 N N . GLY A 1 100 ? 16.191 50.740 48.759 1.00 52.56 100 GLY A N 1
ATOM 697 C CA . GLY A 1 100 ? 15.984 49.907 49.948 1.00 52.56 100 GLY A CA 1
ATOM 698 C C . GLY A 1 100 ? 14.679 50.400 50.626 1.00 52.56 100 GLY A C 1
ATOM 699 O O . GLY A 1 100 ? 14.256 51.512 50.328 1.00 52.56 100 GLY A O 1
ATOM 700 N N . PRO A 1 101 ? 14.017 49.599 51.473 1.00 66.94 101 PRO A N 1
ATOM 701 C CA . PRO A 1 101 ? 12.550 49.521 51.563 1.00 66.94 101 PRO A CA 1
ATOM 702 C C . PRO A 1 101 ? 11.916 50.323 52.716 1.00 66.94 101 PRO A C 1
ATOM 704 O O . PRO A 1 101 ? 12.594 50.612 53.702 1.00 66.94 101 PRO A O 1
ATOM 707 N N . ALA A 1 102 ? 10.603 50.571 52.619 1.00 46.53 102 ALA A N 1
ATOM 708 C CA . ALA A 1 102 ? 9.653 50.704 53.732 1.00 46.53 102 ALA A CA 1
ATOM 709 C C . ALA A 1 102 ? 8.219 50.510 53.217 1.00 46.53 102 ALA A C 1
ATOM 711 O O . ALA A 1 102 ? 7.933 51.028 52.113 1.00 46.53 102 ALA A O 1
#

Radius of gyration: 33.13 Å; chains: 1; bounding box: 42×80×70 Å

Sequence (102 aa):
MPLITAPNFDAGDDFYEALLAAHQGLDAAASAAFNARLILLMANHIGRQDVLLEALAAAGRANPVSTSTSTSPATTATTGSATSSDPVIAPTPGTASPRGPA

pLDDT: mean 73.88, std 16.35, range [46.53, 95.38]

Organism: NCBI:txid2917965

InterPro domains:
  IPR021233 Protein of unknown function DUF2783 [PF10932] (3-60)

Secondary structure (DSSP, 8-state):
-----S---TTHHHHHHHHHHHHTT--HHHHHHHHHHHHHHHHHHH--HHHHHHHHHHHHHS----------------------------------------

Foldseek 3Di:
DAADPDDPDPCPPVVVVVLVVVCPPDDPVVNVVVVVVVVVVVVVVVVDPVNVVVVVVVVVVVDPPPPPVPPDDPDDDDDDDDDDDDDDDDDDDDDDDDDDDD